Protein AF-A0AAW4YF00-F1 (afdb_monomer_lite)

pLDDT: mean 72.23, std 12.79, range [38.62, 87.12]

Sequence (70 aa):
VFDRVGGKIGSTWGNANNWASAAAASGYTVNNTPKAGAIMQTTQGYYGHVAYVESVNSNGSVRVSEMNYG

Structure (mmCIF, N/CA/C/O backbone):
data_AF-A0AAW4YF00-F1
#
_entry.id   AF-A0AAW4YF00-F1
#
loop_
_atom_site.group_PDB
_atom_site.id
_atom_site.type_symbol
_atom_site.label_atom_id
_atom_site.label_alt_id
_atom_site.label_comp_id
_atom_site.label_asym_id
_atom_site.label_entity_id
_atom_site.label_seq_id
_atom_site.pdbx_PDB_ins_code
_atom_site.Cartn_x
_atom_site.Cartn_y
_atom_site.Cartn_z
_atom_site.occupancy
_atom_site.B_iso_or_equiv
_atom_site.auth_seq_id
_atom_site.auth_comp_id
_atom_site.auth_asym_id
_atom_site.auth_atom_id
_atom_site.pdbx_PDB_model_num
ATOM 1 N N . VAL A 1 1 ? 4.728 -9.968 3.619 1.00 49.22 1 VAL A N 1
ATOM 2 C CA . VAL A 1 1 ? 3.381 -9.970 2.993 1.00 49.22 1 VAL A CA 1
ATOM 3 C C . VAL A 1 1 ? 3.200 -11.016 1.918 1.00 49.22 1 VAL A C 1
ATOM 5 O O . VAL A 1 1 ? 2.046 -11.339 1.683 1.00 49.22 1 VAL A O 1
ATOM 8 N N . PHE A 1 2 ? 4.270 -11.540 1.291 1.00 46.31 2 PHE A N 1
ATOM 9 C CA . PHE A 1 2 ? 4.156 -12.719 0.427 1.00 46.31 2 PHE A CA 1
ATOM 10 C C . PHE A 1 2 ? 3.221 -13.738 1.081 1.00 46.31 2 PHE A C 1
ATOM 12 O O . PHE A 1 2 ? 2.175 -13.994 0.534 1.00 46.31 2 PHE A O 1
ATOM 19 N N . ASP A 1 3 ? 3.405 -14.102 2.344 1.00 41.66 3 ASP A N 1
ATOM 20 C CA . ASP A 1 3 ? 2.436 -14.981 3.017 1.00 41.66 3 ASP A CA 1
ATOM 21 C C . ASP A 1 3 ? 1.010 -14.408 3.224 1.00 41.66 3 ASP A C 1
ATOM 23 O O . ASP A 1 3 ? 0.019 -15.095 2.994 1.00 41.66 3 ASP A O 1
ATOM 27 N N . ARG A 1 4 ? 0.865 -13.128 3.603 1.00 49.47 4 ARG A N 1
ATOM 28 C CA . ARG A 1 4 ? -0.440 -12.527 3.969 1.00 49.47 4 ARG A CA 1
ATOM 29 C C . ARG A 1 4 ? -1.366 -12.214 2.785 1.00 49.47 4 ARG A C 1
ATOM 31 O O . ARG A 1 4 ? -2.572 -12.139 2.982 1.00 49.47 4 ARG A O 1
ATOM 38 N N . VAL A 1 5 ? -0.832 -12.048 1.574 1.00 53.19 5 VAL A N 1
ATOM 39 C CA . VAL A 1 5 ? -1.616 -11.931 0.322 1.00 53.19 5 VAL A CA 1
ATOM 40 C C . VAL A 1 5 ? -1.446 -13.156 -0.588 1.00 53.19 5 VAL A C 1
ATOM 42 O O . VAL A 1 5 ? -1.663 -13.086 -1.797 1.00 53.19 5 VAL A O 1
ATOM 45 N N . GLY A 1 6 ? -1.057 -14.302 -0.019 1.00 52.28 6 GLY A N 1
ATOM 46 C CA . GLY A 1 6 ? -1.016 -15.582 -0.738 1.00 52.28 6 GLY A CA 1
ATOM 47 C C . GLY A 1 6 ? 0.102 -15.709 -1.779 1.00 52.28 6 GLY A C 1
ATOM 48 O O . GLY A 1 6 ? -0.020 -16.446 -2.750 1.00 52.28 6 GLY A O 1
ATOM 49 N N . GLY A 1 7 ? 1.176 -14.949 -1.629 1.00 51.97 7 GLY A N 1
ATOM 50 C CA . GLY A 1 7 ? 2.470 -15.107 -2.299 1.00 51.97 7 GLY A CA 1
ATOM 51 C C . GLY A 1 7 ? 2.495 -14.581 -3.723 1.00 51.97 7 GLY A C 1
ATOM 52 O O . GLY A 1 7 ? 3.565 -14.402 -4.291 1.00 51.97 7 GLY A O 1
ATOM 53 N N . LYS A 1 8 ? 1.320 -14.305 -4.289 1.00 5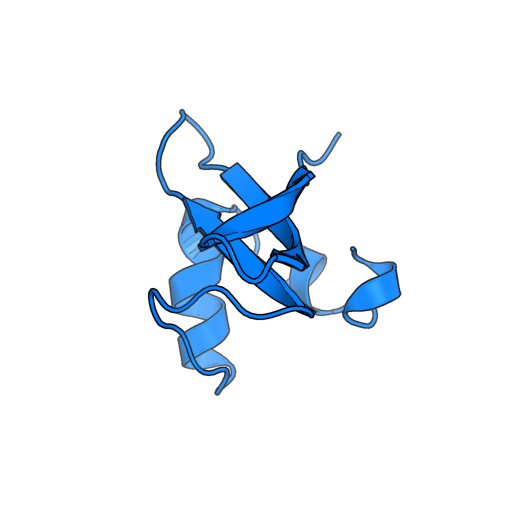2.38 8 LYS A N 1
ATOM 54 C CA . LYS A 1 8 ? 1.138 -13.961 -5.698 1.00 52.38 8 LYS A CA 1
ATOM 55 C C . LYS A 1 8 ? 1.459 -12.507 -6.010 1.00 52.38 8 LYS A C 1
ATOM 57 O O . LYS A 1 8 ? 2.031 -12.222 -7.054 1.00 52.38 8 LYS A O 1
ATOM 62 N N . ILE A 1 9 ? 1.092 -11.595 -5.116 1.00 59.00 9 ILE A N 1
ATOM 63 C CA . ILE A 1 9 ? 1.097 -10.157 -5.406 1.00 59.00 9 ILE A CA 1
ATOM 64 C C . ILE A 1 9 ? 2.525 -9.601 -5.515 1.00 59.00 9 ILE A C 1
ATOM 66 O O . ILE A 1 9 ? 2.848 -8.884 -6.458 1.00 59.00 9 ILE A O 1
ATOM 70 N N . GLY A 1 10 ? 3.406 -9.992 -4.589 1.00 57.19 10 GLY A N 1
ATOM 71 C CA . GLY A 1 10 ? 4.770 -9.464 -4.536 1.00 57.19 10 GLY A CA 1
ATOM 72 C C . GLY A 1 10 ? 5.678 -9.900 -5.686 1.00 57.19 10 GLY A C 1
ATOM 73 O O . GLY A 1 10 ? 6.629 -9.198 -6.005 1.00 57.19 10 GLY A O 1
ATOM 74 N N . SER A 1 11 ? 5.382 -11.030 -6.327 1.00 58.28 11 SER A N 1
ATOM 75 C CA . SER A 1 11 ? 6.176 -11.597 -7.424 1.00 58.28 11 SER A CA 1
ATOM 76 C C . SER A 1 11 ? 5.627 -11.253 -8.809 1.00 58.28 11 SER A C 1
ATOM 78 O O . SER A 1 11 ? 6.397 -11.210 -9.763 1.00 58.28 11 SER A O 1
ATOM 80 N N . THR A 1 12 ? 4.324 -10.977 -8.946 1.00 62.12 12 THR A N 1
ATOM 81 C CA . THR A 1 12 ? 3.712 -10.650 -10.252 1.00 62.12 12 THR A CA 1
ATOM 82 C C . THR A 1 12 ? 3.680 -9.160 -10.575 1.00 62.12 12 THR A C 1
ATOM 84 O O . THR A 1 12 ? 3.638 -8.806 -11.750 1.00 62.12 12 THR A O 1
ATOM 87 N N . TRP A 1 13 ? 3.692 -8.274 -9.575 1.00 68.81 13 TRP A N 1
ATOM 88 C CA . TRP A 1 13 ? 3.515 -6.830 -9.803 1.00 68.81 13 TRP A CA 1
ATOM 89 C C . TRP A 1 13 ? 4.829 -6.046 -9.938 1.00 68.81 13 TRP A C 1
ATOM 91 O O . TRP A 1 13 ? 4.817 -4.906 -10.412 1.00 68.81 13 TRP A O 1
ATOM 101 N N . GLY A 1 14 ? 5.963 -6.663 -9.592 1.00 69.56 14 GLY A N 1
ATOM 102 C CA . GLY A 1 14 ? 7.295 -6.075 -9.740 1.00 69.56 14 GLY A CA 1
ATOM 103 C C . GLY A 1 14 ? 7.563 -4.952 -8.734 1.00 69.56 14 GLY A C 1
ATOM 104 O O . GLY A 1 14 ? 7.353 -5.122 -7.534 1.00 69.56 14 GLY A O 1
ATOM 105 N N . ASN A 1 15 ? 8.044 -3.807 -9.223 1.00 69.38 15 ASN A N 1
ATOM 106 C CA . ASN A 1 15 ? 8.442 -2.663 -8.395 1.00 69.38 15 ASN A CA 1
ATOM 107 C C . ASN A 1 15 ? 7.254 -1.992 -7.695 1.00 69.38 15 ASN A C 1
ATOM 109 O O . ASN A 1 15 ? 6.176 -1.872 -8.274 1.00 69.38 15 ASN A O 1
ATOM 113 N N . ALA A 1 16 ? 7.482 -1.455 -6.491 1.00 70.31 16 ALA A N 1
ATOM 114 C CA . ALA A 1 16 ? 6.478 -0.756 -5.684 1.00 70.31 16 ALA A CA 1
ATOM 115 C C . ALA A 1 16 ? 5.711 0.320 -6.469 1.00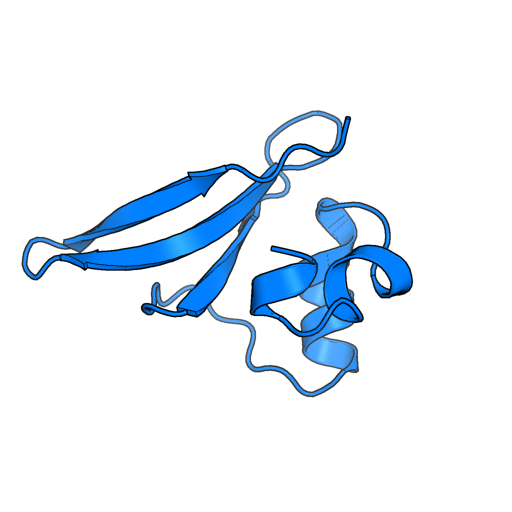 70.31 16 ALA A C 1
ATOM 117 O O . ALA A 1 16 ? 4.496 0.448 -6.338 1.00 70.31 16 ALA A O 1
ATOM 118 N N . ASN A 1 17 ? 6.399 1.071 -7.331 1.00 72.19 17 ASN A N 1
ATOM 119 C CA . ASN A 1 17 ? 5.787 2.093 -8.183 1.00 72.19 17 ASN A CA 1
ATOM 120 C C . ASN A 1 17 ? 4.699 1.547 -9.136 1.00 72.19 17 ASN A C 1
ATOM 122 O O . ASN A 1 17 ? 3.763 2.270 -9.463 1.00 72.19 17 ASN A O 1
ATOM 126 N N . ASN A 1 18 ? 4.780 0.275 -9.526 1.00 76.12 18 ASN A N 1
ATOM 127 C CA . ASN A 1 18 ? 3.870 -0.375 -10.461 1.00 76.12 18 ASN A CA 1
ATOM 128 C C . ASN A 1 18 ? 2.723 -1.120 -9.763 1.00 76.12 18 ASN A C 1
ATOM 130 O O . ASN A 1 18 ? 1.728 -1.453 -10.404 1.00 76.12 18 ASN A O 1
ATOM 134 N N . TRP A 1 19 ? 2.812 -1.352 -8.450 1.00 77.88 19 TRP A N 1
ATOM 135 C CA . TRP A 1 19 ? 1.803 -2.120 -7.714 1.00 77.88 19 TRP A CA 1
ATOM 136 C C . TRP A 1 19 ? 0.413 -1.498 -7.779 1.00 77.88 19 TRP A C 1
ATOM 138 O O . TRP A 1 19 ? -0.552 -2.236 -7.908 1.00 77.88 19 TRP A O 1
ATOM 148 N N . ALA A 1 20 ? 0.288 -0.169 -7.737 1.00 77.12 20 ALA A N 1
ATOM 149 C CA . ALA A 1 20 ? -1.016 0.484 -7.868 1.00 77.12 20 ALA A CA 1
ATOM 150 C C . ALA A 1 20 ? -1.662 0.187 -9.236 1.00 77.12 20 ALA A C 1
ATOM 152 O O . ALA A 1 20 ? -2.837 -0.163 -9.310 1.00 77.12 20 ALA A O 1
ATOM 153 N N . SER A 1 21 ? -0.878 0.255 -10.314 1.00 80.50 21 SER A N 1
ATOM 154 C CA . SER A 1 21 ? -1.352 -0.050 -11.669 1.00 80.50 21 SER A CA 1
ATOM 155 C C . SER A 1 21 ? -1.682 -1.539 -11.827 1.00 80.50 21 SER A C 1
ATOM 157 O O . SER A 1 21 ? -2.747 -1.902 -12.322 1.00 80.50 21 SER A O 1
ATOM 159 N N . ALA A 1 22 ? -0.809 -2.418 -11.329 1.00 80.25 22 ALA A N 1
ATOM 160 C CA . ALA A 1 22 ? -0.989 -3.864 -11.395 1.00 80.25 22 ALA A CA 1
ATOM 161 C C . ALA A 1 22 ? -2.154 -4.369 -10.523 1.00 80.25 22 ALA A C 1
ATOM 163 O O . ALA A 1 22 ? -2.872 -5.284 -10.931 1.00 80.25 22 ALA A O 1
ATOM 164 N N . ALA A 1 23 ? -2.388 -3.746 -9.364 1.00 78.19 23 ALA A N 1
ATOM 165 C CA . ALA A 1 23 ? -3.547 -3.995 -8.512 1.00 78.19 23 ALA A CA 1
ATOM 166 C C . ALA A 1 23 ? -4.845 -3.659 -9.245 1.00 78.19 23 ALA A C 1
ATOM 168 O O . ALA A 1 23 ? -5.733 -4.507 -9.324 1.00 78.19 23 ALA A O 1
ATOM 169 N N . ALA A 1 24 ? -4.923 -2.464 -9.838 1.00 80.69 24 ALA A N 1
ATOM 170 C CA . ALA A 1 24 ? -6.075 -2.051 -10.630 1.00 80.69 24 ALA A CA 1
ATOM 171 C C . ALA A 1 24 ? -6.300 -2.986 -11.832 1.00 80.69 24 ALA A C 1
ATOM 173 O O . ALA A 1 24 ? -7.421 -3.433 -12.062 1.00 80.69 24 ALA A O 1
ATOM 174 N N . ALA A 1 25 ? -5.232 -3.356 -12.548 1.00 80.25 25 ALA A N 1
ATOM 175 C CA . ALA A 1 25 ? -5.294 -4.290 -13.676 1.00 80.25 25 ALA A CA 1
ATOM 176 C C . ALA A 1 25 ? -5.717 -5.711 -13.263 1.00 80.25 25 ALA A C 1
ATOM 178 O O . ALA A 1 25 ? -6.388 -6.405 -14.021 1.00 80.25 25 ALA A O 1
ATOM 179 N N . SER A 1 26 ? -5.364 -6.135 -12.047 1.00 77.94 26 SER A N 1
ATOM 180 C CA . SER A 1 26 ? -5.772 -7.424 -11.475 1.00 77.94 26 SER A CA 1
ATOM 181 C C . SER A 1 26 ? -7.198 -7.398 -10.897 1.00 77.94 26 SER A C 1
ATOM 183 O O . SER A 1 26 ? -7.649 -8.402 -10.349 1.00 77.94 26 SER A O 1
ATOM 185 N N . GLY A 1 27 ? -7.912 -6.270 -11.000 1.00 78.81 27 GLY A N 1
ATOM 186 C CA . GLY A 1 27 ? -9.285 -6.113 -10.513 1.00 78.81 27 GLY A CA 1
ATOM 187 C C . GLY A 1 27 ? -9.401 -5.778 -9.023 1.00 78.81 27 GLY A C 1
ATOM 188 O O . GLY A 1 27 ? -10.498 -5.845 -8.468 1.00 78.81 27 GLY A O 1
ATOM 189 N N . TYR A 1 28 ? -8.302 -5.412 -8.359 1.00 79.56 28 TYR A N 1
ATOM 190 C CA . TYR A 1 28 ? -8.350 -4.920 -6.983 1.00 79.56 28 TYR A CA 1
ATOM 191 C C . TYR A 1 28 ? -8.779 -3.453 -6.947 1.00 79.56 28 TYR A C 1
ATOM 193 O O . TYR A 1 28 ? -8.417 -2.644 -7.801 1.00 79.56 28 TYR A O 1
ATOM 201 N N . THR A 1 29 ? -9.522 -3.088 -5.905 1.00 80.69 29 THR A N 1
ATOM 202 C CA . THR A 1 29 ? -9.870 -1.694 -5.634 1.00 80.69 29 THR A CA 1
ATOM 203 C C . THR A 1 29 ? -8.632 -0.928 -5.179 1.00 80.69 29 THR A C 1
ATOM 205 O O . THR A 1 29 ? -8.079 -1.211 -4.118 1.00 80.69 29 THR A O 1
ATOM 208 N N . VAL A 1 30 ? -8.231 0.070 -5.964 1.00 82.62 30 VAL A N 1
ATOM 209 C CA . VAL A 1 30 ? -7.154 1.003 -5.620 1.00 82.62 30 VAL A CA 1
ATOM 210 C C . VA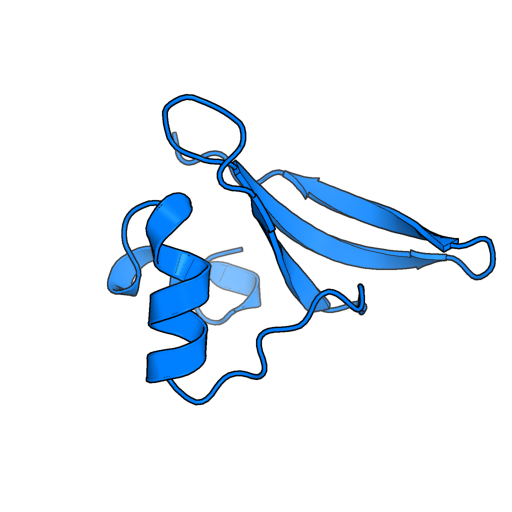L A 1 30 ? -7.778 2.341 -5.262 1.00 82.62 30 VAL A C 1
ATOM 212 O O . VAL A 1 30 ? -8.416 2.984 -6.093 1.00 82.62 30 VAL A O 1
ATOM 215 N N . ASN A 1 31 ? -7.632 2.744 -4.005 1.00 83.62 31 ASN A N 1
ATOM 216 C CA . ASN A 1 31 ? -8.146 4.005 -3.488 1.00 83.62 31 ASN A CA 1
ATOM 217 C C . ASN A 1 31 ? -7.229 4.559 -2.387 1.00 83.62 31 ASN A C 1
ATOM 219 O O . ASN A 1 31 ? -6.325 3.886 -1.899 1.00 83.62 31 ASN A O 1
ATOM 223 N N . ASN A 1 32 ? -7.485 5.800 -1.973 1.00 82.31 32 ASN A N 1
ATOM 224 C CA . ASN A 1 32 ? -6.750 6.464 -0.894 1.00 82.31 32 ASN A CA 1
ATOM 225 C C . ASN A 1 32 ? -7.393 6.252 0.486 1.00 82.31 32 ASN A C 1
ATOM 227 O O . ASN A 1 32 ? -7.152 7.030 1.407 1.00 82.31 32 ASN A O 1
ATOM 231 N N . THR A 1 33 ? -8.236 5.227 0.640 1.00 83.38 33 THR A N 1
ATOM 232 C CA . THR A 1 33 ? -8.895 4.928 1.913 1.00 83.38 33 THR A CA 1
ATOM 233 C C . THR A 1 33 ? -8.123 3.825 2.630 1.00 83.38 33 THR A C 1
ATOM 235 O O . THR A 1 33 ? -8.185 2.669 2.205 1.00 83.38 33 THR A O 1
ATOM 238 N N . PRO A 1 34 ? -7.401 4.132 3.721 1.00 77.44 34 PRO A N 1
ATOM 239 C CA . PRO A 1 34 ? -6.702 3.103 4.469 1.00 77.44 34 PRO A CA 1
ATOM 240 C C . PRO A 1 34 ? -7.714 2.131 5.077 1.00 77.44 34 PRO A C 1
ATOM 242 O O . PRO A 1 34 ? -8.709 2.532 5.682 1.00 77.44 34 PRO A O 1
ATOM 245 N N . LYS A 1 35 ? -7.445 0.835 4.928 1.00 82.75 35 LYS A N 1
ATOM 246 C CA . LYS A 1 35 ? -8.267 -0.242 5.481 1.00 82.75 35 LYS A CA 1
ATOM 247 C C . LYS A 1 35 ? -7.366 -1.348 6.010 1.00 82.75 35 LYS A C 1
ATOM 249 O O . LYS A 1 35 ? -6.370 -1.674 5.374 1.00 82.75 35 LYS A O 1
ATOM 254 N N . ALA A 1 36 ? -7.719 -1.937 7.151 1.00 83.81 36 ALA A N 1
ATOM 255 C CA . ALA A 1 36 ? -7.024 -3.116 7.665 1.00 83.81 36 ALA A CA 1
ATOM 256 C C . ALA A 1 36 ? -7.019 -4.229 6.604 1.00 83.81 36 ALA A C 1
ATOM 258 O O . ALA A 1 36 ? -8.064 -4.558 6.041 1.00 83.81 36 ALA A O 1
ATOM 259 N N . GLY A 1 37 ? -5.838 -4.764 6.307 1.00 78.94 37 GLY A N 1
ATOM 260 C CA . GLY A 1 37 ? -5.621 -5.745 5.247 1.00 78.94 37 GLY A CA 1
ATOM 261 C C . GLY A 1 37 ? -5.353 -5.173 3.853 1.00 78.94 37 GLY A C 1
ATOM 262 O O . GLY A 1 37 ? -5.088 -5.938 2.928 1.00 78.94 37 GLY A O 1
ATOM 263 N N . ALA A 1 38 ? -5.405 -3.849 3.680 1.00 82.88 38 ALA A N 1
ATOM 264 C CA . ALA A 1 38 ? -5.023 -3.208 2.428 1.00 82.88 38 ALA A CA 1
ATOM 265 C C . ALA A 1 38 ? -3.498 -3.114 2.283 1.00 82.88 38 ALA A C 1
ATOM 267 O O . ALA A 1 38 ? -2.747 -3.162 3.257 1.00 82.88 38 ALA A O 1
ATOM 268 N N . ILE A 1 39 ? -3.043 -2.924 1.048 1.00 79.75 39 ILE A N 1
ATOM 269 C CA . ILE A 1 39 ? -1.653 -2.593 0.751 1.00 79.75 39 ILE A CA 1
ATOM 270 C C . ILE A 1 39 ? -1.582 -1.092 0.494 1.00 79.75 39 ILE A C 1
ATOM 272 O O . ILE A 1 39 ? -2.237 -0.581 -0.410 1.00 79.75 39 ILE A O 1
ATOM 276 N N . MET A 1 40 ? -0.783 -0.392 1.292 1.00 80.31 40 MET A N 1
ATOM 277 C CA . MET A 1 40 ? -0.380 0.969 0.989 1.00 80.31 40 MET A CA 1
ATOM 278 C C . MET A 1 40 ? 0.813 0.952 0.052 1.00 80.31 40 MET A C 1
ATOM 280 O O . MET A 1 40 ? 1.782 0.229 0.257 1.00 80.31 40 MET A O 1
ATOM 284 N N . GLN A 1 41 ? 0.736 1.784 -0.969 1.00 79.69 41 GLN A N 1
ATOM 285 C CA . GLN A 1 41 ? 1.802 2.003 -1.919 1.00 79.69 41 GLN A CA 1
ATOM 286 C C . GLN A 1 41 ? 2.050 3.502 -1.998 1.00 79.69 41 GLN A C 1
ATOM 288 O O . GLN A 1 41 ? 1.124 4.307 -1.912 1.00 79.69 41 GLN A O 1
ATOM 293 N N . THR A 1 42 ? 3.313 3.870 -2.137 1.00 73.81 42 THR A N 1
ATOM 294 C CA . THR A 1 42 ? 3.718 5.226 -2.456 1.00 73.81 42 THR A CA 1
ATOM 295 C C . THR A 1 42 ? 4.818 5.191 -3.500 1.00 73.81 42 THR A C 1
ATOM 297 O O . THR A 1 42 ? 5.679 4.312 -3.512 1.00 73.81 42 THR A O 1
ATOM 300 N N . THR A 1 43 ? 4.796 6.165 -4.397 1.00 70.69 43 THR A N 1
ATOM 301 C CA . THR A 1 43 ? 5.882 6.418 -5.347 1.00 70.69 43 THR A CA 1
ATOM 302 C C . THR A 1 43 ? 6.983 7.281 -4.731 1.00 70.69 43 THR A C 1
ATOM 304 O O . THR A 1 43 ? 7.939 7.630 -5.414 1.00 70.69 43 THR A O 1
ATOM 307 N N . GLN A 1 44 ? 6.851 7.658 -3.455 1.00 65.88 44 GLN A N 1
ATOM 308 C CA . GLN A 1 44 ? 7.835 8.465 -2.749 1.00 65.88 44 GLN A CA 1
ATOM 309 C C . GLN A 1 44 ? 9.059 7.613 -2.384 1.00 65.88 44 GLN A C 1
ATOM 311 O O . GLN A 1 44 ? 8.942 6.609 -1.684 1.00 65.88 44 GLN A O 1
ATOM 316 N N . GLY A 1 45 ? 10.231 8.025 -2.873 1.00 62.56 45 GLY A N 1
ATOM 317 C CA . GLY A 1 45 ? 11.488 7.272 -2.790 1.00 62.56 45 GLY A CA 1
ATOM 318 C C . GLY A 1 45 ? 11.905 6.678 -4.141 1.00 62.56 45 GLY A C 1
ATOM 319 O O . GLY A 1 45 ? 11.077 6.482 -5.023 1.00 62.56 45 GLY A O 1
ATOM 320 N N . TYR A 1 46 ? 13.199 6.387 -4.313 1.00 59.38 46 TYR A N 1
ATOM 321 C CA . TYR A 1 46 ? 13.783 5.996 -5.610 1.00 59.38 46 TYR A CA 1
ATOM 322 C C . TYR A 1 46 ? 13.150 4.730 -6.222 1.00 59.38 46 TYR A C 1
ATOM 324 O O . TYR A 1 46 ? 13.017 4.626 -7.437 1.00 59.38 46 TYR A O 1
ATOM 332 N N . TYR A 1 47 ? 12.702 3.795 -5.379 1.00 63.03 47 TYR A N 1
ATOM 333 C CA . TYR A 1 47 ? 12.042 2.551 -5.794 1.00 63.03 47 TYR A CA 1
ATOM 334 C C . TYR A 1 47 ? 10.526 2.548 -5.539 1.00 63.03 47 TYR A C 1
ATOM 336 O O . TYR A 1 47 ? 9.849 1.574 -5.868 1.00 63.03 47 TYR A O 1
ATOM 344 N N . GLY A 1 48 ? 9.978 3.637 -4.986 1.00 70.56 48 GLY A N 1
ATOM 345 C CA . GLY A 1 48 ? 8.698 3.631 -4.281 1.00 70.56 48 GLY A CA 1
ATOM 346 C C . GLY A 1 48 ? 8.778 2.867 -2.955 1.00 70.56 48 GLY A C 1
ATOM 347 O O . GLY A 1 48 ? 9.793 2.257 -2.623 1.00 70.56 48 GLY A O 1
ATOM 348 N N . HIS A 1 49 ? 7.702 2.903 -2.180 1.00 75.88 49 HIS A N 1
ATOM 349 C CA . HIS A 1 49 ? 7.590 2.170 -0.927 1.00 75.88 49 HIS A CA 1
ATOM 350 C C . HIS A 1 49 ? 6.233 1.477 -0.859 1.00 75.88 49 H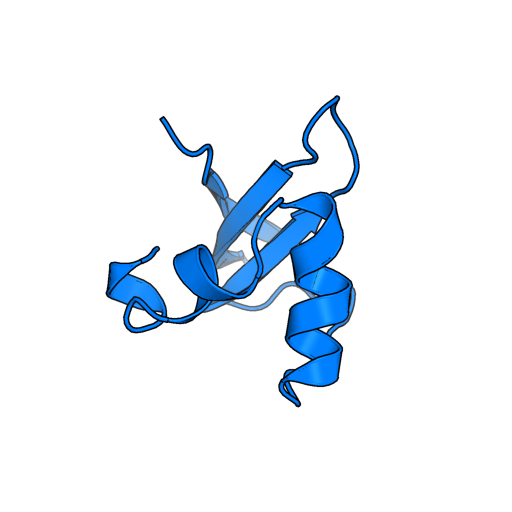IS A C 1
ATOM 352 O O . HIS A 1 49 ? 5.208 2.039 -1.249 1.00 75.88 49 HIS A O 1
ATOM 358 N N . VAL A 1 50 ? 6.226 0.237 -0.383 1.00 77.88 50 VAL A N 1
ATOM 359 C CA . VAL A 1 50 ? 5.004 -0.529 -0.151 1.00 77.88 50 VAL A CA 1
ATOM 360 C C . VAL A 1 50 ? 4.940 -0.862 1.328 1.00 77.88 50 VAL A C 1
ATOM 362 O O . VAL A 1 50 ? 5.947 -1.185 1.946 1.00 77.88 50 VAL A O 1
ATOM 365 N N . ALA A 1 51 ? 3.753 -0.817 1.906 1.00 80.25 51 ALA A N 1
ATOM 366 C CA . ALA A 1 51 ? 3.519 -1.212 3.278 1.00 80.25 51 ALA A CA 1
ATOM 367 C C . ALA A 1 51 ? 2.187 -1.954 3.379 1.00 80.25 51 ALA A C 1
ATOM 369 O O . ALA A 1 51 ? 1.246 -1.693 2.633 1.00 80.25 51 ALA A O 1
ATOM 370 N N . TYR A 1 52 ? 2.093 -2.915 4.289 1.00 81.56 52 TYR A N 1
ATOM 371 C CA . TYR A 1 52 ? 0.840 -3.613 4.555 1.00 81.56 52 TYR A CA 1
ATOM 372 C C . TYR A 1 52 ? 0.112 -2.925 5.697 1.00 81.56 52 TYR A C 1
ATOM 374 O O . TYR A 1 52 ? 0.700 -2.736 6.757 1.00 81.56 52 TYR A O 1
ATOM 382 N N . VAL A 1 53 ? -1.163 -2.597 5.517 1.00 85.12 53 VAL A N 1
ATOM 383 C CA . VAL A 1 53 ? -1.989 -2.051 6.591 1.00 85.12 53 VAL A CA 1
ATOM 384 C C . VAL A 1 53 ? -2.398 -3.179 7.528 1.00 85.12 53 VAL A C 1
ATOM 386 O O . VAL A 1 53 ? -3.260 -3.993 7.205 1.00 85.12 53 VAL A O 1
ATOM 389 N N . GLU A 1 54 ? -1.806 -3.217 8.716 1.00 84.50 54 GLU A N 1
ATOM 390 C CA . GLU A 1 54 ? -2.194 -4.172 9.753 1.00 84.50 54 GLU A CA 1
ATOM 391 C C . GLU A 1 54 ? -3.517 -3.775 10.397 1.00 84.50 54 GLU A C 1
ATOM 393 O O . GLU A 1 54 ? -4.412 -4.603 10.554 1.00 84.50 54 GLU A O 1
ATOM 398 N N . SER A 1 55 ? -3.667 -2.496 10.736 1.00 86.88 55 SER A N 1
ATOM 399 C CA . SER A 1 55 ? -4.890 -1.975 11.332 1.00 86.88 55 SER A CA 1
ATOM 400 C C . SER A 1 55 ? -5.038 -0.478 11.087 1.00 86.88 55 SER A C 1
ATOM 402 O O . SER A 1 55 ? -4.062 0.252 10.927 1.00 86.88 55 SER A O 1
ATOM 404 N N . VAL A 1 56 ? -6.284 -0.012 11.061 1.00 86.25 56 VAL A N 1
ATOM 405 C CA . VAL A 1 56 ? -6.617 1.415 11.036 1.00 86.25 56 VAL A CA 1
ATOM 406 C C . VAL A 1 56 ? -7.253 1.734 12.377 1.00 86.25 56 VAL A C 1
ATOM 408 O O . VAL A 1 56 ? -8.260 1.130 12.741 1.00 86.25 56 VAL A O 1
ATOM 411 N N . ASN A 1 57 ? -6.633 2.629 13.136 1.00 85.88 57 ASN A N 1
ATOM 412 C CA . ASN A 1 57 ? -7.139 3.051 14.433 1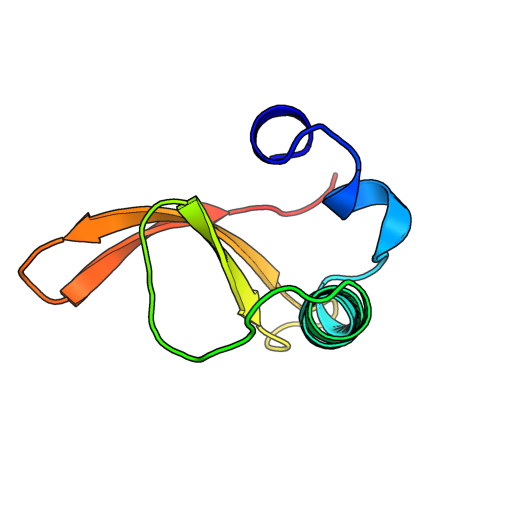.00 85.88 57 ASN A CA 1
ATOM 413 C C . ASN A 1 57 ? -8.270 4.070 14.251 1.00 85.88 57 ASN A C 1
ATOM 415 O O . ASN A 1 57 ? -8.299 4.828 13.280 1.00 85.88 57 ASN A O 1
ATOM 419 N N . SER A 1 58 ? -9.167 4.149 15.233 1.00 82.75 58 SER A N 1
ATOM 420 C CA . SER A 1 58 ? -10.326 5.055 15.226 1.00 82.75 58 SER A CA 1
ATOM 421 C C . SER A 1 58 ? -9.950 6.542 15.186 1.00 82.75 58 SER A C 1
ATOM 423 O O . SER A 1 58 ? -10.762 7.374 14.805 1.00 82.75 58 SER A O 1
ATOM 425 N N . ASN A 1 59 ? -8.717 6.878 15.571 1.00 84.88 59 ASN A N 1
ATOM 426 C CA . ASN A 1 59 ? -8.160 8.231 15.510 1.00 84.88 59 ASN A CA 1
ATOM 427 C C . ASN A 1 59 ? -7.576 8.587 14.125 1.00 84.88 59 ASN A C 1
ATOM 429 O O . ASN A 1 59 ? -6.925 9.619 13.990 1.00 84.88 59 ASN A O 1
ATOM 433 N N . GLY A 1 60 ? -7.731 7.718 13.120 1.00 79.12 60 GLY A N 1
ATOM 434 C CA . GLY A 1 60 ? -7.172 7.899 11.777 1.00 79.12 60 GLY A CA 1
ATOM 435 C C . GLY A 1 60 ? -5.708 7.472 11.630 1.00 79.12 60 GLY A C 1
ATOM 436 O O . GLY A 1 60 ? -5.172 7.515 10.526 1.00 79.12 60 GLY A O 1
ATOM 437 N N . SER A 1 61 ? -5.050 7.020 12.704 1.00 84.12 61 SER A N 1
ATOM 438 C CA . SER A 1 61 ? -3.684 6.494 12.619 1.00 84.12 61 SER A CA 1
ATOM 439 C C . SER A 1 61 ? -3.686 5.111 11.984 1.00 84.12 6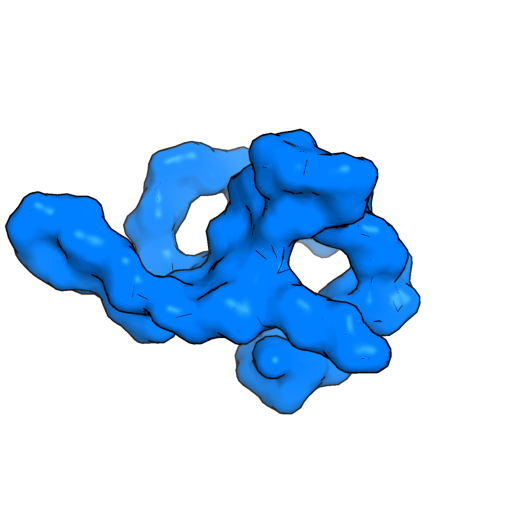1 SER A C 1
ATOM 441 O O . SER A 1 61 ? -4.391 4.210 12.440 1.00 84.12 61 SER A O 1
ATOM 443 N N . VAL A 1 62 ? -2.846 4.909 10.976 1.00 84.62 62 VAL A N 1
ATOM 444 C CA . VAL A 1 62 ? -2.748 3.627 10.281 1.00 84.62 62 VAL A CA 1
ATOM 445 C C . VAL A 1 62 ? -1.494 2.898 10.727 1.00 84.62 62 VAL A C 1
ATOM 447 O O . VAL A 1 62 ? -0.389 3.425 10.633 1.00 84.62 62 VAL A O 1
ATOM 450 N N . ARG A 1 63 ? -1.670 1.676 11.226 1.00 87.12 63 ARG A N 1
ATOM 451 C CA . ARG A 1 63 ? -0.566 0.804 11.598 1.00 87.12 63 ARG A CA 1
ATOM 452 C C . ARG A 1 63 ? -0.164 0.005 10.373 1.00 87.12 63 ARG A C 1
ATOM 454 O O . ARG A 1 63 ? -0.970 -0.751 9.827 1.00 87.12 63 ARG A O 1
ATOM 461 N N . VAL A 1 64 ? 1.072 0.203 9.942 1.00 83.06 64 VAL A N 1
ATOM 462 C CA . VAL A 1 64 ? 1.622 -0.466 8.772 1.00 83.06 64 VAL A CA 1
ATOM 463 C C . VAL A 1 64 ? 2.823 -1.313 9.138 1.00 83.06 64 VAL A C 1
ATOM 465 O O . VAL A 1 64 ? 3.607 -0.938 10.005 1.00 83.06 64 VAL A O 1
ATOM 468 N N . SER A 1 65 ? 2.982 -2.434 8.447 1.00 80.62 65 SER A N 1
ATOM 469 C CA . SER A 1 65 ? 4.258 -3.136 8.372 1.00 80.62 65 SER A CA 1
ATOM 470 C C . SER A 1 65 ? 4.920 -2.775 7.051 1.00 80.62 65 SER A C 1
ATOM 472 O O . SER A 1 65 ? 4.383 -3.094 5.985 1.00 80.62 65 SER A O 1
ATOM 474 N N . GLU A 1 66 ? 6.061 -2.097 7.118 1.00 72.00 66 GLU A N 1
ATOM 475 C CA . GLU A 1 66 ? 6.857 -1.745 5.944 1.00 72.00 66 GLU A CA 1
ATOM 476 C C . GLU A 1 66 ? 7.255 -3.006 5.168 1.00 72.00 66 GLU A C 1
ATOM 478 O O . GLU A 1 66 ? 7.643 -4.028 5.740 1.00 72.00 66 GLU A O 1
ATOM 483 N N . MET A 1 67 ? 7.139 -2.935 3.845 1.00 62.00 67 MET A N 1
ATOM 484 C CA . MET A 1 67 ? 7.638 -3.949 2.933 1.00 62.00 67 MET A CA 1
ATOM 485 C C . MET A 1 67 ? 8.707 -3.327 2.059 1.00 62.00 67 MET A C 1
ATOM 487 O O . MET A 1 67 ? 8.424 -2.755 1.007 1.00 62.00 67 MET A O 1
ATOM 491 N N . ASN A 1 68 ? 9.948 -3.476 2.492 1.00 53.97 68 ASN A N 1
ATOM 492 C CA . ASN A 1 68 ? 11.083 -3.271 1.620 1.00 53.97 68 ASN A CA 1
ATOM 493 C C . ASN A 1 68 ? 11.692 -4.642 1.331 1.00 53.97 68 ASN A C 1
ATOM 495 O O . ASN A 1 68 ? 11.982 -5.407 2.251 1.00 53.97 68 ASN A O 1
ATOM 499 N N . TYR A 1 69 ? 11.747 -4.984 0.050 1.00 44.56 69 TYR A N 1
ATOM 500 C CA . TYR A 1 69 ? 12.317 -6.232 -0.432 1.00 44.56 69 TYR A CA 1
ATOM 501 C C . TYR A 1 69 ? 13.832 -6.170 -0.190 1.00 44.56 69 TYR A C 1
ATOM 503 O O . TYR A 1 69 ? 14.461 -5.178 -0.558 1.00 44.56 69 TYR A O 1
ATOM 511 N N . GLY A 1 70 ? 14.379 -7.180 0.491 1.00 38.62 70 GLY A N 1
ATOM 512 C CA . GLY A 1 70 ? 15.824 -7.414 0.560 1.00 38.62 70 GLY A CA 1
ATOM 513 C C . GLY A 1 70 ? 16.334 -8.029 -0.731 1.00 38.62 70 GLY A C 1
ATOM 514 O O . GLY A 1 70 ? 15.575 -8.829 -1.324 1.00 38.62 70 GLY A O 1
#

InterPro domains:
  IPR007921 CHAP domain [PF05257] (6-68)
  IPR007921 CHAP domain [PS50911] (1-70)
  IPR009148 Peptidoglycan hydrolase PcsB-like [PR01852] (18-42)
  IPR009148 Peptidoglycan hydrolase PcsB-like [PR01852] (61-70)
  IPR038765 Papain-like cysteine peptidase superfamily [SSF54001] (6-69)

Secondary structure (DSSP, 8-state):
-TTTTTTSHHHHS-SHHHHHHHHHHTT----S---TTPEEEE--STT-EEEEEEEE-TTSPEEEEEE---

Foldseek 3Di:
DCVLVVNPLDVPQPFLVRSLVVCVVVVHDRDPDDAAQDKDWAPPDPRTWIWGFNHQDPVRDTDTHTDDDD

Radius of gyration: 11.69 Å; chains: 1; bounding box: 26×24×29 Å

Organism: Staphylococcus aureus (NCBI:txid1280)